Protein AF-A0A5B0NK82-F1 (afdb_monomer)

Nearest PDB structures (foldseek):
  8oi5-assembly1_Z  TM=9.896E-01  e=5.336E-24  Candida albicans
  7r81-assembly1_Y2  TM=9.815E-01  e=8.119E-24  Neurospora crassa
  8rxh-assembly1_SP  TM=9.873E-01  e=2.725E-21  Leishmania major strain Friedlin
  8ove-assembly1_AS  TM=9.831E-01  e=2.825E-20  Trypanosoma brucei brucei
  8btr-assembly1_SO  TM=9.575E-01  e=2.044E-19  Giardia lamblia ATCC 50803

InterPro domains:
  IPR005680 Small ribosomal subunit protein uS12, eukaryota/archaea [TIGR00982] (36-172)
  IPR005680 Small ribosomal subunit protein uS12, eukaryota/archaea [cd03367] (56-170)
  IPR006032 Small ribosomal subunit protein uS12 [PF00164] (66-172)
  IPR006032 Small ribosomal subunit protein uS12 [PS00055] (90-97)
  IPR006032 Small ribosomal subunit protein uS12 [PTHR11652] (30-173)
  IPR012340 Nucleic acid-binding, OB-fold [G3DSA:2.40.50.140] (55-173)
  IPR012340 Nucleic acid-binding, OB-fold [SSF50249] (50-171)

Organism: NCBI:txid56615

pLDDT: mean 83.62, std 19.91, range [33.91, 97.5]

Radius of gyration: 26.38 Å; Cα contacts (8 Å, |Δi|>4): 237; chains: 1; bounding box: 64×44×63 Å

Mean predicted aligned error: 11.32 Å

Solvent-accessible surface area (backbone atoms only — not comparable to full-atom values): 10749 Å² total; per-residue (Å²): 136,85,82,83,76,83,75,75,86,73,76,90,82,69,87,60,87,88,77,68,77,92,73,91,71,97,67,74,94,83,72,96,64,84,84,56,94,86,35,59,68,59,55,51,50,53,51,58,61,56,43,60,73,37,66,69,54,40,39,57,77,68,42,41,45,54,76,70,37,91,52,49,66,48,74,56,41,55,23,31,31,66,46,82,40,78,41,63,38,42,83,96,51,90,50,73,45,54,27,33,33,29,33,26,70,91,71,66,49,75,46,54,26,35,54,66,69,83,77,47,69,75,80,58,55,72,67,36,47,31,35,35,31,63,68,78,55,88,81,35,54,54,89,49,42,72,89,32,32,28,29,56,50,26,47,71,90,40,47,47,67,39,46,74,69,65,76,40,78,82,79,81,131

Structure (mmCIF, N/CA/C/O backbone):
data_AF-A0A5B0NK82-F1
#
_entry.id   AF-A0A5B0NK82-F1
#
loop_
_atom_site.group_PDB
_atom_site.id
_atom_site.type_symbol
_atom_site.label_atom_id
_atom_site.label_alt_id
_atom_site.label_comp_id
_atom_site.label_asym_id
_atom_site.label_entity_id
_atom_site.label_seq_id
_atom_site.pdbx_PDB_ins_code
_atom_site.Cartn_x
_atom_site.Cartn_y
_atom_site.Cartn_z
_atom_site.occupancy
_atom_site.B_iso_or_equiv
_atom_site.auth_seq_id
_atom_site.auth_comp_id
_atom_site.auth_asym_id
_atom_site.auth_atom_id
_atom_site.pdbx_PDB_model_num
ATOM 1 N N . MET A 1 1 ? 34.738 2.107 7.747 1.00 41.19 1 MET A N 1
ATOM 2 C CA . MET A 1 1 ? 34.396 1.264 6.576 1.00 41.19 1 MET A CA 1
ATOM 3 C C . MET A 1 1 ? 33.669 2.115 5.538 1.00 41.19 1 MET A C 1
ATOM 5 O O . MET A 1 1 ? 32.509 2.462 5.726 1.00 41.19 1 MET A O 1
ATOM 9 N N . MET A 1 2 ? 34.402 2.556 4.514 1.00 35.50 2 MET A N 1
ATOM 10 C CA . MET A 1 2 ? 33.979 3.539 3.508 1.00 35.50 2 MET A CA 1
ATOM 11 C C . MET A 1 2 ? 33.016 2.938 2.475 1.00 35.50 2 MET A C 1
ATOM 13 O O . MET A 1 2 ? 33.293 1.899 1.881 1.00 35.50 2 MET A O 1
ATOM 17 N N . ARG A 1 3 ? 31.892 3.622 2.231 1.00 38.22 3 ARG A N 1
ATOM 18 C CA . ARG A 1 3 ? 30.966 3.324 1.131 1.00 38.22 3 ARG A CA 1
ATOM 19 C C . ARG A 1 3 ? 31.564 3.826 -0.184 1.00 38.22 3 ARG A C 1
ATOM 21 O O . ARG A 1 3 ? 31.619 5.032 -0.406 1.00 38.22 3 ARG A O 1
ATOM 28 N N . GLN A 1 4 ? 31.966 2.915 -1.066 1.00 33.91 4 GLN A N 1
ATOM 29 C CA . GLN A 1 4 ? 32.254 3.254 -2.460 1.00 33.91 4 GLN A CA 1
ATOM 30 C C . GLN A 1 4 ? 30.949 3.633 -3.173 1.00 33.91 4 GLN A C 1
ATOM 32 O O . GLN A 1 4 ? 30.036 2.821 -3.328 1.00 33.91 4 GLN A O 1
ATOM 37 N N . ALA A 1 5 ? 30.858 4.894 -3.588 1.00 40.34 5 ALA A N 1
ATOM 38 C CA . ALA A 1 5 ? 29.834 5.373 -4.500 1.00 40.34 5 ALA A CA 1
ATOM 39 C C . ALA A 1 5 ? 30.142 4.845 -5.910 1.00 40.34 5 ALA A C 1
ATOM 41 O O . ALA A 1 5 ? 31.146 5.216 -6.516 1.00 40.34 5 ALA A O 1
ATOM 42 N N . LEU A 1 6 ? 29.277 3.976 -6.436 1.00 39.41 6 LEU A N 1
ATOM 43 C CA . LEU A 1 6 ? 29.329 3.542 -7.830 1.00 39.41 6 LEU A CA 1
ATOM 44 C C . LEU A 1 6 ? 29.055 4.754 -8.734 1.00 39.41 6 LEU A C 1
ATOM 46 O O . LEU A 1 6 ? 27.920 5.222 -8.836 1.00 39.41 6 LEU A O 1
ATOM 50 N N . ARG A 1 7 ? 30.114 5.278 -9.363 1.00 35.81 7 ARG A N 1
ATOM 51 C CA . ARG A 1 7 ? 30.030 6.302 -10.410 1.00 35.81 7 ARG A CA 1
ATOM 52 C C . ARG A 1 7 ? 29.235 5.749 -11.594 1.00 35.81 7 ARG A C 1
ATOM 54 O O . ARG A 1 7 ? 29.525 4.672 -12.104 1.00 35.81 7 ARG A O 1
ATOM 61 N N . SER A 1 8 ? 28.241 6.513 -12.036 1.00 43.69 8 SER A N 1
ATOM 62 C CA . SER A 1 8 ? 27.533 6.300 -13.300 1.00 43.69 8 SER A CA 1
ATOM 63 C C . SER A 1 8 ? 28.528 6.246 -14.469 1.00 43.69 8 SER A C 1
ATOM 65 O O . SER A 1 8 ? 29.464 7.050 -14.478 1.00 43.69 8 SER A O 1
ATOM 67 N N . PRO A 1 9 ? 28.333 5.379 -15.480 1.00 38.16 9 PRO A N 1
ATOM 68 C CA . PRO A 1 9 ? 29.211 5.353 -16.639 1.00 38.16 9 PRO A CA 1
ATOM 69 C C . PRO A 1 9 ? 28.976 6.624 -17.460 1.00 38.16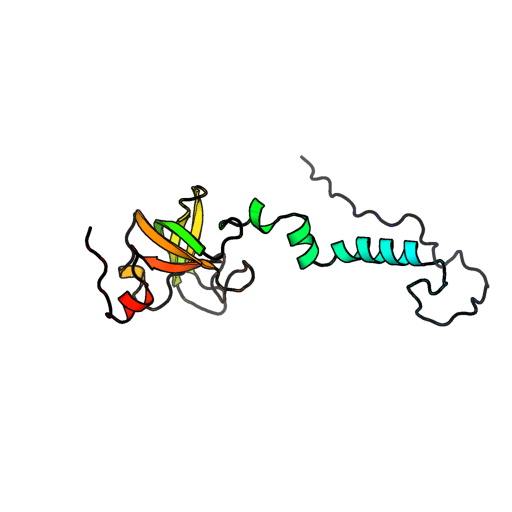 9 PRO A C 1
ATOM 71 O O . PRO A 1 9 ? 27.960 6.773 -18.141 1.00 38.16 9 PRO A O 1
ATOM 74 N N . HIS A 1 10 ? 29.908 7.570 -17.359 1.00 41.88 10 HIS A N 1
ATOM 75 C CA . HIS A 1 10 ? 30.067 8.608 -18.367 1.00 41.88 10 HIS A CA 1
ATOM 76 C C . HIS A 1 10 ? 30.447 7.924 -19.686 1.00 41.88 10 HIS A C 1
ATOM 78 O O . HIS A 1 10 ? 31.365 7.110 -19.734 1.00 41.88 10 HIS A O 1
ATOM 84 N N . SER A 1 11 ? 29.705 8.237 -20.748 1.00 42.38 11 SER A N 1
ATOM 85 C CA . SER A 1 11 ? 30.049 7.872 -22.124 1.00 42.38 11 SER A CA 1
ATOM 86 C C . SER A 1 11 ? 31.436 8.447 -22.457 1.00 42.38 11 SER A C 1
ATOM 88 O O . SER A 1 11 ? 31.569 9.667 -22.353 1.00 42.38 11 SER A O 1
ATOM 90 N N . PRO A 1 12 ? 32.443 7.647 -22.864 1.00 43.31 12 PRO A N 1
ATOM 91 C CA . PRO A 1 12 ? 33.836 8.109 -22.925 1.00 43.31 12 PRO A CA 1
ATOM 92 C C . PRO A 1 12 ? 34.131 9.172 -23.989 1.00 43.31 12 PRO A C 1
ATOM 94 O O . PRO A 1 12 ? 35.131 9.863 -23.882 1.00 43.31 12 PRO A O 1
ATOM 97 N N . ASN A 1 13 ? 33.274 9.338 -24.999 1.00 45.03 13 ASN A N 1
ATOM 98 C CA . ASN A 1 13 ? 33.593 10.172 -26.159 1.00 4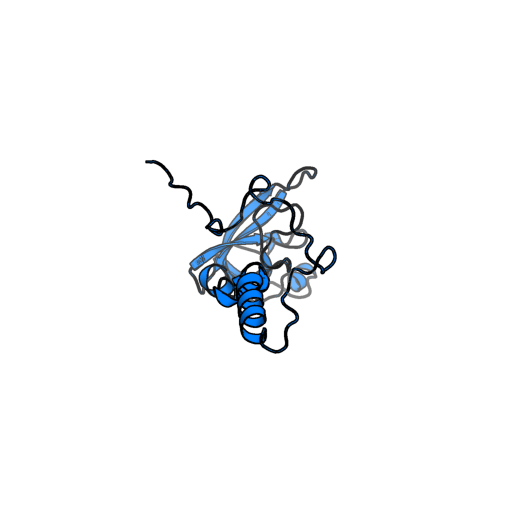5.03 13 ASN A CA 1
ATOM 99 C C . ASN A 1 13 ? 32.576 11.301 -26.332 1.00 45.03 13 ASN A C 1
ATOM 101 O O . ASN A 1 13 ? 31.638 11.185 -27.125 1.00 45.03 13 ASN A O 1
ATOM 105 N N . ARG A 1 14 ? 32.748 12.399 -25.595 1.00 45.50 14 ARG A N 1
ATOM 106 C CA . ARG A 1 14 ? 32.145 13.684 -25.964 1.00 45.50 14 ARG A CA 1
ATOM 107 C C . ARG A 1 14 ? 33.287 14.704 -26.091 1.00 45.50 14 ARG A C 1
ATOM 109 O O . ARG A 1 14 ? 33.860 15.032 -25.057 1.00 45.50 14 ARG A O 1
ATOM 116 N N . PRO A 1 15 ? 33.648 15.147 -27.308 1.00 42.72 15 PRO A N 1
ATOM 117 C CA . PRO A 1 15 ? 34.712 16.134 -27.486 1.00 42.72 15 PRO A CA 1
ATOM 118 C C . PRO A 1 15 ? 34.318 17.458 -26.819 1.00 42.72 15 PRO A C 1
ATOM 120 O O . PRO A 1 15 ? 33.133 17.816 -26.786 1.00 42.72 15 PRO A O 1
ATOM 123 N N . THR A 1 16 ? 35.296 18.143 -26.228 1.00 47.75 16 THR A N 1
ATOM 124 C CA . THR A 1 16 ? 35.106 19.435 -25.558 1.00 47.75 16 THR A CA 1
ATOM 125 C C . THR A 1 16 ? 35.021 20.555 -26.596 1.00 47.75 16 THR A C 1
ATOM 127 O O . THR A 1 16 ? 35.565 20.470 -27.694 1.00 47.75 16 THR A O 1
ATOM 130 N N . SER A 1 17 ? 34.296 21.623 -26.262 1.00 44.75 17 SER A N 1
ATOM 131 C CA . SER A 1 17 ? 33.974 22.733 -27.171 1.00 44.75 17 SER A CA 1
ATOM 132 C C . SER A 1 17 ? 35.189 23.498 -27.711 1.00 44.75 17 SER A C 1
ATOM 134 O O . SER A 1 17 ? 35.044 24.255 -28.661 1.00 44.75 17 SER A O 1
ATOM 136 N N . SER A 1 18 ? 36.375 23.301 -27.132 1.00 45.72 18 SER A N 1
ATOM 137 C CA . SER A 1 18 ? 37.631 23.921 -27.563 1.00 45.72 18 SER A CA 1
ATOM 138 C C . SER A 1 18 ? 3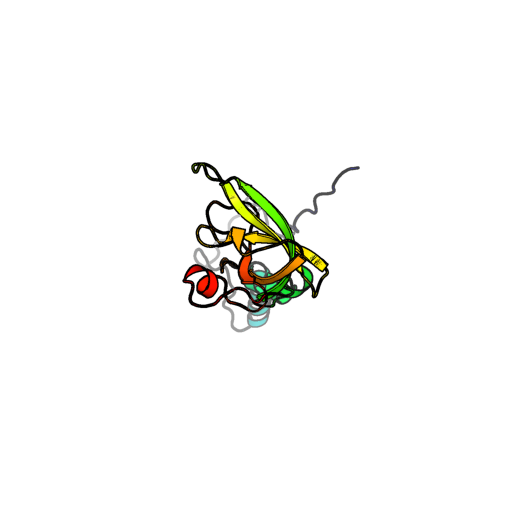8.341 23.181 -28.706 1.00 45.72 18 SER A C 1
ATOM 140 O O . SER A 1 18 ? 39.272 23.736 -29.274 1.00 45.72 18 SER A O 1
ATOM 142 N N . GLU A 1 19 ? 37.928 21.958 -29.059 1.00 42.62 19 GLU A N 1
ATOM 143 C CA . GLU A 1 19 ? 38.570 21.147 -30.116 1.00 42.62 19 GLU A CA 1
ATOM 144 C C . GLU A 1 19 ? 37.901 21.290 -31.500 1.00 42.62 19 GLU A C 1
ATOM 146 O O . GLU A 1 19 ? 38.319 20.657 -32.466 1.00 42.62 19 GLU A O 1
ATOM 151 N N . MET A 1 20 ? 36.854 22.114 -31.625 1.00 46.75 20 MET A N 1
ATOM 152 C CA . MET A 1 20 ? 36.041 22.222 -32.844 1.00 46.75 20 MET A CA 1
ATOM 153 C C . MET A 1 20 ? 36.317 23.526 -33.595 1.00 46.75 20 MET A C 1
ATOM 155 O O . MET A 1 20 ? 35.552 24.486 -33.521 1.00 46.75 20 MET A O 1
ATOM 159 N N . GLY A 1 21 ? 37.422 23.551 -34.339 1.00 36.69 21 GLY A N 1
ATOM 160 C CA . GLY A 1 21 ? 37.650 24.552 -35.376 1.00 36.69 21 GLY A CA 1
ATOM 161 C C . GLY A 1 21 ? 36.735 24.321 -36.584 1.00 36.69 21 GLY A C 1
ATOM 162 O O . GLY A 1 21 ? 36.752 23.245 -37.175 1.00 36.69 21 GLY A O 1
ATOM 163 N N . GLY A 1 22 ? 35.946 25.340 -36.930 1.00 41.81 22 GLY A N 1
ATOM 164 C CA . GLY A 1 22 ? 35.548 25.702 -38.299 1.00 41.81 22 GLY A CA 1
ATOM 165 C C . GLY A 1 22 ? 35.165 24.598 -39.292 1.00 41.81 22 GLY A C 1
ATOM 166 O O . GLY A 1 22 ? 35.743 24.554 -40.371 1.00 41.81 22 GLY A O 1
ATOM 167 N N . TYR A 1 23 ? 34.153 23.781 -38.992 1.00 35.47 23 TYR A N 1
ATOM 168 C CA . TYR A 1 23 ? 33.410 23.048 -40.024 1.00 35.47 23 TYR A CA 1
ATOM 169 C C . TYR A 1 23 ? 31.906 23.250 -39.829 1.00 35.47 23 TYR A C 1
ATOM 171 O O . TYR A 1 23 ? 31.299 22.704 -38.904 1.00 35.47 23 TYR A O 1
ATOM 179 N N . ASP A 1 24 ? 31.324 24.052 -40.722 1.00 36.53 24 ASP A N 1
ATOM 180 C CA . ASP A 1 24 ? 29.883 24.185 -40.912 1.00 36.53 24 ASP A CA 1
ATOM 181 C C . ASP A 1 24 ? 29.291 22.829 -41.312 1.00 36.53 24 ASP A C 1
ATOM 183 O O . ASP A 1 24 ? 29.529 22.307 -42.402 1.00 36.53 24 ASP A O 1
ATOM 187 N N . TRP A 1 25 ? 28.505 22.238 -40.413 1.00 45.78 25 TRP A N 1
ATOM 188 C CA . TRP A 1 25 ? 27.696 21.062 -40.713 1.00 45.78 25 TRP A CA 1
ATOM 189 C C . TRP A 1 25 ? 26.422 21.501 -41.450 1.00 45.78 25 TRP A C 1
ATOM 191 O O . TRP A 1 25 ? 25.604 22.214 -40.860 1.00 45.78 25 TRP A O 1
ATOM 201 N N . PRO A 1 26 ? 26.165 21.044 -42.692 1.00 40.06 26 PRO A N 1
ATOM 202 C CA . PRO A 1 26 ? 24.900 21.305 -43.360 1.00 40.06 26 PRO A CA 1
ATOM 203 C C . PRO A 1 26 ? 23.843 20.376 -42.751 1.00 40.06 26 PRO A C 1
ATOM 205 O O . PRO A 1 26 ? 23.666 19.228 -43.157 1.00 40.06 26 PRO A O 1
ATOM 208 N N . GLY A 1 27 ? 23.167 20.844 -41.705 1.00 39.19 27 GLY A N 1
ATOM 209 C CA . GLY A 1 27 ? 22.138 20.064 -41.023 1.00 39.19 27 GLY A CA 1
ATOM 210 C C . GLY A 1 27 ? 21.678 20.729 -39.739 1.00 39.19 27 GLY A C 1
ATOM 211 O O . GLY A 1 27 ? 22.288 20.541 -38.693 1.00 39.19 27 GLY A O 1
ATOM 212 N N . GLY A 1 28 ? 20.595 21.496 -39.840 1.00 39.25 28 GLY A N 1
ATOM 213 C CA . GLY A 1 28 ? 20.051 22.342 -38.785 1.00 39.25 28 GLY A CA 1
ATOM 214 C C . GLY A 1 28 ? 19.970 21.722 -37.385 1.00 39.25 28 GLY A C 1
ATOM 215 O O . GLY A 1 28 ? 19.712 20.534 -37.186 1.00 39.25 28 GLY A O 1
ATOM 216 N N . VAL A 1 29 ? 20.158 22.611 -36.414 1.00 47.59 29 VAL A N 1
ATOM 217 C CA . VAL A 1 29 ? 19.702 22.575 -35.021 1.00 47.59 29 VAL A CA 1
ATOM 218 C C . VAL A 1 29 ? 18.688 21.442 -34.730 1.00 47.59 29 VAL A C 1
ATOM 220 O O . VAL A 1 29 ? 17.539 21.495 -35.157 1.00 47.59 29 VAL A O 1
ATOM 223 N N . GLY A 1 30 ? 19.088 20.421 -33.956 1.00 53.47 30 GLY A N 1
ATOM 224 C CA . GLY A 1 30 ? 18.131 19.577 -33.214 1.00 53.47 30 GLY A CA 1
ATOM 225 C C . GLY A 1 30 ? 17.802 18.155 -33.713 1.00 53.47 30 GLY A C 1
ATOM 226 O O . GLY A 1 30 ? 16.730 17.645 -33.385 1.00 53.47 30 GLY A O 1
ATOM 227 N N . ALA A 1 31 ? 18.671 17.440 -34.438 1.00 58.31 31 ALA A N 1
ATOM 228 C CA . ALA A 1 31 ? 18.393 16.048 -34.846 1.00 58.31 31 ALA A CA 1
ATOM 229 C C . ALA A 1 31 ? 19.125 14.977 -33.996 1.00 58.31 31 ALA A C 1
ATOM 231 O O . ALA A 1 31 ? 20.137 14.416 -34.400 1.00 58.31 31 ALA A O 1
ATOM 232 N N . CYS A 1 32 ? 18.579 14.602 -32.830 1.00 68.56 32 CYS A N 1
ATOM 233 C CA . CYS A 1 32 ? 19.182 13.592 -31.932 1.00 68.56 32 CYS A CA 1
ATOM 234 C C . CYS A 1 32 ? 19.084 12.116 -32.399 1.00 68.56 32 CYS A C 1
ATOM 236 O O . CYS A 1 32 ? 19.505 11.212 -31.667 1.00 68.56 32 CYS A O 1
ATOM 238 N N . LYS A 1 33 ? 18.490 11.824 -33.565 1.00 83.25 33 LYS A N 1
ATOM 239 C CA . LYS A 1 33 ? 18.279 10.449 -34.062 1.00 83.25 33 LYS A CA 1
ATOM 240 C C . LYS A 1 33 ? 18.707 10.323 -35.528 1.00 83.25 33 LYS A C 1
ATOM 242 O O . LYS A 1 33 ? 18.363 11.201 -36.317 1.00 83.25 33 LYS A O 1
ATOM 247 N N . PRO A 1 34 ? 19.403 9.235 -35.913 1.00 88.81 34 PRO A N 1
ATOM 248 C CA . PRO A 1 34 ? 19.816 9.023 -37.297 1.00 88.81 34 PRO A CA 1
ATOM 249 C C . PRO A 1 34 ? 18.595 8.809 -38.206 1.00 88.81 34 PRO A C 1
ATOM 251 O O . PRO A 1 34 ? 17.676 8.080 -37.835 1.00 88.81 34 PRO A O 1
ATOM 254 N N . ARG A 1 35 ? 18.602 9.431 -39.393 1.00 87.75 35 ARG A N 1
ATOM 255 C CA . ARG A 1 35 ? 17.502 9.379 -40.381 1.00 87.75 35 ARG A CA 1
ATOM 256 C C . ARG A 1 35 ? 17.824 8.575 -41.651 1.00 87.75 35 ARG A C 1
ATOM 258 O O . ARG A 1 35 ? 16.998 8.510 -42.548 1.00 87.75 35 ARG A O 1
ATOM 265 N N . GLY A 1 36 ? 19.010 7.968 -41.738 1.00 89.75 36 GLY A N 1
ATOM 266 C CA . GLY A 1 36 ? 19.410 7.174 -42.904 1.00 89.75 36 GLY A CA 1
ATOM 267 C C . GLY A 1 36 ? 18.649 5.847 -43.019 1.00 89.75 36 GLY A C 1
ATOM 268 O O . GLY A 1 36 ? 18.335 5.221 -42.004 1.00 89.75 36 GLY A O 1
ATOM 269 N N . LEU A 1 37 ? 18.422 5.383 -44.252 1.00 89.75 37 LEU A N 1
ATOM 270 C CA . LEU A 1 37 ? 17.696 4.140 -44.567 1.00 89.75 37 LEU A CA 1
ATOM 271 C C . LEU A 1 37 ? 18.301 2.896 -43.879 1.00 89.75 37 LEU A C 1
ATOM 273 O O . LEU A 1 37 ? 17.573 2.014 -43.429 1.00 89.75 37 LEU A O 1
ATOM 277 N N . HIS A 1 38 ? 19.624 2.862 -43.683 1.00 91.75 38 HIS A N 1
ATOM 278 C CA . HIS A 1 38 ? 20.338 1.760 -43.017 1.00 91.75 38 HIS A CA 1
ATOM 279 C C . HIS A 1 38 ? 20.569 1.970 -41.503 1.00 91.75 38 HIS A C 1
ATOM 281 O O . HIS A 1 38 ? 21.361 1.263 -40.879 1.00 91.75 38 HIS A O 1
ATOM 287 N N . ALA A 1 39 ? 19.871 2.916 -40.860 1.00 91.50 39 ALA A N 1
ATOM 288 C CA . ALA A 1 39 ? 20.077 3.251 -39.442 1.00 91.50 39 ALA A CA 1
ATOM 289 C C . ALA A 1 39 ? 19.220 2.441 -38.442 1.00 91.50 39 ALA A C 1
ATOM 291 O O . ALA A 1 39 ? 19.290 2.673 -37.228 1.00 91.50 39 ALA A O 1
ATOM 292 N N . ALA A 1 40 ? 18.428 1.471 -38.913 1.00 92.69 40 ALA A N 1
ATOM 293 C CA . ALA A 1 40 ? 17.460 0.727 -38.099 1.00 92.69 40 ALA A CA 1
ATOM 294 C C . ALA A 1 40 ? 18.073 0.072 -36.843 1.00 92.69 40 ALA A C 1
ATOM 296 O O . ALA A 1 40 ? 17.501 0.147 -35.751 1.00 92.69 40 ALA A O 1
ATOM 297 N N . ARG A 1 41 ? 19.273 -0.521 -36.958 1.00 93.75 41 ARG A N 1
ATOM 298 C CA . ARG A 1 41 ? 19.974 -1.163 -35.827 1.00 93.75 41 ARG A CA 1
ATOM 299 C C . ARG A 1 41 ? 20.269 -0.166 -34.702 1.00 93.75 41 ARG A C 1
ATOM 301 O O . ARG A 1 41 ? 20.002 -0.460 -33.536 1.00 93.75 41 ARG A O 1
ATOM 308 N N . LYS A 1 42 ? 20.781 1.018 -35.056 1.00 91.38 42 LYS A N 1
ATOM 309 C CA . LYS A 1 42 ? 21.116 2.088 -34.105 1.00 91.38 42 LYS A CA 1
ATOM 310 C C . LYS A 1 42 ? 19.859 2.605 -33.403 1.00 91.38 42 LYS A C 1
ATOM 312 O O . LYS A 1 42 ? 19.856 2.706 -32.179 1.00 91.38 42 LYS A O 1
ATOM 317 N N . LEU A 1 43 ? 18.772 2.827 -34.148 1.00 93.50 43 LEU A N 1
ATOM 318 C CA . LEU A 1 43 ? 17.478 3.247 -33.590 1.00 93.50 43 LEU A CA 1
ATOM 319 C C . LEU A 1 43 ? 16.896 2.215 -32.609 1.00 93.50 43 LEU A C 1
ATOM 321 O O . LEU A 1 43 ? 16.398 2.584 -31.541 1.00 93.50 43 LEU A O 1
ATOM 325 N N . ARG A 1 44 ? 16.989 0.917 -32.929 1.00 94.50 44 ARG A N 1
ATOM 326 C CA . ARG A 1 44 ? 16.513 -0.167 -32.054 1.00 94.50 44 ARG A CA 1
ATOM 327 C C . ARG A 1 44 ? 17.296 -0.234 -30.745 1.00 94.50 44 ARG A C 1
ATOM 329 O O . ARG A 1 44 ? 16.682 -0.323 -29.681 1.00 94.50 44 ARG A O 1
ATOM 336 N N . ASN A 1 45 ? 18.625 -0.172 -30.820 1.00 93.75 45 ASN A N 1
ATOM 337 C CA . ASN A 1 45 ? 19.487 -0.206 -29.638 1.00 93.75 45 ASN A CA 1
ATOM 338 C C . ASN A 1 45 ? 19.250 1.025 -28.756 1.00 93.75 45 ASN A C 1
ATOM 340 O O . ASN A 1 45 ? 18.940 0.868 -27.580 1.00 93.75 45 ASN A O 1
ATOM 344 N N . GLN A 1 46 ? 19.225 2.224 -29.348 1.00 92.56 46 GLN A N 1
ATOM 345 C CA . GLN A 1 46 ? 18.936 3.462 -28.620 1.00 92.56 46 GLN A CA 1
ATOM 346 C C . GLN A 1 46 ? 17.578 3.399 -27.903 1.00 92.56 46 GLN A C 1
ATOM 348 O O . GLN A 1 46 ? 17.467 3.784 -26.739 1.00 92.56 46 GLN A O 1
ATOM 353 N N . ARG A 1 47 ? 16.530 2.870 -28.557 1.00 93.06 47 ARG A N 1
ATOM 354 C CA . ARG A 1 47 ? 15.218 2.689 -27.914 1.00 93.06 47 ARG A CA 1
ATOM 355 C C . ARG A 1 47 ? 15.271 1.675 -26.774 1.00 93.06 47 ARG A C 1
ATOM 357 O O . ARG A 1 47 ? 14.596 1.892 -25.773 1.00 93.06 47 ARG A O 1
ATOM 364 N N . ARG A 1 48 ? 16.015 0.574 -26.920 1.00 93.62 48 ARG A N 1
ATOM 365 C CA . ARG A 1 48 ? 16.176 -0.446 -25.870 1.00 93.62 48 ARG A CA 1
ATOM 366 C C . ARG A 1 48 ? 16.866 0.136 -24.640 1.00 93.62 48 ARG A C 1
ATOM 368 O O . ARG A 1 48 ? 16.373 -0.075 -23.536 1.00 93.62 48 ARG A O 1
ATOM 375 N N . ASP A 1 49 ? 17.929 0.902 -24.840 1.00 93.88 49 ASP A N 1
ATOM 376 C CA . ASP A 1 49 ? 18.718 1.483 -23.754 1.00 93.88 49 ASP A CA 1
ATOM 377 C C . ASP A 1 49 ? 17.911 2.573 -23.033 1.00 93.88 49 ASP A C 1
ATOM 379 O O . ASP A 1 49 ? 17.739 2.524 -21.814 1.00 93.88 49 ASP A O 1
ATOM 383 N N . ASN A 1 50 ? 17.261 3.465 -23.789 1.00 93.56 50 ASN A N 1
ATOM 384 C CA . ASN A 1 50 ? 16.388 4.501 -23.227 1.00 93.56 50 ASN A CA 1
ATOM 385 C C . ASN A 1 50 ? 15.158 3.923 -22.507 1.00 93.56 50 ASN A C 1
ATOM 387 O O . ASN A 1 50 ? 14.641 4.542 -21.577 1.00 93.56 50 ASN A O 1
ATOM 391 N N . ARG A 1 51 ? 14.685 2.727 -22.889 1.00 95.31 51 ARG A N 1
ATOM 392 C CA . ARG A 1 51 ? 13.538 2.076 -22.235 1.00 95.31 51 ARG A CA 1
ATOM 393 C C . ARG A 1 51 ? 13.812 1.762 -20.763 1.00 95.31 51 ARG A C 1
ATOM 395 O O . ARG A 1 51 ? 12.878 1.735 -19.971 1.00 95.31 51 ARG A O 1
ATOM 402 N N . TRP A 1 52 ? 15.070 1.566 -20.372 1.00 94.12 52 TRP A N 1
ATOM 403 C CA . TRP A 1 52 ? 15.433 1.326 -18.973 1.00 94.12 52 TRP A CA 1
ATOM 404 C C . TRP A 1 52 ? 15.269 2.553 -18.068 1.00 94.12 52 TRP A C 1
ATOM 406 O O . TRP A 1 52 ? 15.165 2.387 -16.849 1.00 94.12 52 TRP A O 1
ATOM 416 N N . ALA A 1 53 ? 15.199 3.761 -18.639 1.00 94.12 53 ALA A N 1
ATOM 417 C CA . ALA A 1 53 ? 14.866 4.975 -17.897 1.00 94.12 53 ALA A CA 1
ATOM 418 C C . ALA A 1 53 ? 13.374 5.029 -17.512 1.00 94.12 53 ALA A C 1
ATOM 420 O O . ALA A 1 53 ? 13.022 5.635 -16.498 1.00 94.12 53 ALA A O 1
ATOM 421 N N . ASP A 1 54 ? 12.497 4.350 -18.263 1.00 95.19 54 ASP A N 1
ATOM 422 C CA . ASP A 1 54 ? 11.090 4.215 -17.893 1.00 95.19 54 ASP A CA 1
ATOM 423 C C . ASP A 1 54 ? 10.948 3.319 -16.653 1.00 95.19 54 ASP A C 1
ATOM 425 O O . ASP A 1 54 ? 11.247 2.119 -16.638 1.00 95.19 54 ASP A O 1
ATOM 429 N N . LYS A 1 55 ? 10.436 3.923 -15.581 1.00 92.81 55 LYS A N 1
ATOM 430 C CA . LYS A 1 55 ? 10.221 3.285 -14.283 1.00 92.81 55 LYS A CA 1
ATOM 431 C C . LYS A 1 55 ? 9.255 2.104 -14.357 1.00 92.81 55 LYS A C 1
ATOM 433 O O . LYS A 1 55 ? 9.421 1.152 -13.590 1.00 92.81 55 LYS A O 1
ATOM 438 N N . SE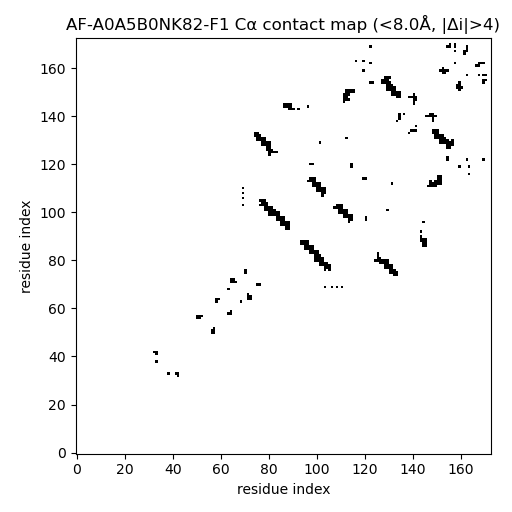R A 1 56 ? 8.233 2.171 -15.208 1.00 92.38 56 SER A N 1
ATOM 439 C CA . SER A 1 56 ? 7.240 1.101 -15.350 1.00 92.38 56 SER A CA 1
ATOM 440 C C . SER A 1 56 ? 7.879 -0.135 -15.986 1.00 92.38 56 SER A C 1
ATOM 442 O O . SER A 1 56 ? 7.796 -1.235 -15.428 1.00 92.38 56 SER A O 1
ATOM 444 N N . TYR A 1 57 ? 8.631 0.075 -17.070 1.00 94.31 57 TYR A N 1
ATOM 445 C CA . TYR A 1 57 ? 9.395 -0.962 -17.744 1.00 94.31 57 TYR A CA 1
ATOM 446 C C . TYR A 1 57 ? 10.440 -1.576 -16.816 1.00 94.31 57 TYR A C 1
ATOM 448 O O . TYR A 1 57 ? 10.460 -2.795 -16.650 1.00 94.31 57 TYR A O 1
ATOM 456 N N . LYS A 1 58 ? 11.245 -0.746 -16.141 1.00 94.62 58 LYS A N 1
ATOM 457 C CA . LYS A 1 58 ? 12.283 -1.204 -15.209 1.00 94.62 58 LYS A CA 1
ATOM 458 C C . LYS A 1 58 ? 11.712 -2.087 -14.097 1.00 94.62 58 LYS A C 1
ATOM 460 O O . LYS A 1 58 ? 12.264 -3.145 -13.811 1.00 94.62 58 LYS A O 1
ATOM 465 N N . LYS A 1 59 ? 10.586 -1.696 -13.491 1.00 91.12 59 LYS A N 1
ATOM 466 C CA . LYS A 1 59 ? 9.921 -2.491 -12.441 1.00 91.12 59 LYS A CA 1
ATOM 467 C C . LYS A 1 59 ? 9.417 -3.841 -12.944 1.00 91.12 59 LYS A C 1
ATOM 469 O O . LYS A 1 59 ? 9.504 -4.822 -12.206 1.00 91.12 59 LYS A O 1
ATOM 474 N N . ARG A 1 60 ? 8.868 -3.874 -14.164 1.00 91.44 60 ARG A N 1
ATOM 475 C CA . ARG A 1 60 ? 8.376 -5.103 -14.795 1.00 91.44 60 ARG A CA 1
ATOM 476 C C . ARG A 1 60 ? 9.534 -6.029 -15.158 1.00 91.44 60 ARG A C 1
ATOM 478 O O . ARG A 1 60 ? 9.514 -7.183 -14.756 1.00 91.44 60 ARG A O 1
ATOM 485 N N . ALA A 1 61 ? 10.547 -5.506 -15.848 1.00 93.00 61 ALA A N 1
ATOM 486 C CA . ALA A 1 61 ? 11.716 -6.266 -16.283 1.00 93.00 61 ALA A CA 1
ATOM 487 C C . ALA A 1 61 ? 12.504 -6.855 -15.100 1.00 93.00 61 ALA A C 1
ATOM 489 O O . ALA A 1 61 ? 12.932 -7.998 -15.163 1.00 93.00 61 ALA A O 1
ATOM 490 N N . LEU A 1 62 ? 12.641 -6.109 -13.997 1.00 92.19 62 LEU A N 1
ATOM 491 C CA . LEU A 1 62 ? 13.309 -6.591 -12.782 1.00 92.19 62 LEU A CA 1
ATOM 492 C C . LEU A 1 62 ? 12.415 -7.464 -11.882 1.00 92.19 62 LEU A C 1
ATOM 494 O O . LEU A 1 62 ? 12.861 -7.881 -10.814 1.00 92.19 62 LEU A O 1
ATOM 498 N N . GLY A 1 63 ? 11.139 -7.675 -12.226 1.00 90.88 63 GLY A N 1
ATOM 499 C CA . GLY A 1 63 ? 10.214 -8.451 -11.392 1.00 90.88 63 GLY A CA 1
ATOM 500 C C . GLY A 1 63 ? 10.030 -7.879 -9.980 1.00 90.88 63 GLY A C 1
ATOM 501 O O . GLY A 1 63 ? 9.767 -8.616 -9.027 1.00 90.88 63 GLY A O 1
ATOM 502 N N . THR A 1 64 ? 10.172 -6.556 -9.810 1.00 88.69 64 THR A N 1
ATOM 503 C CA . THR A 1 64 ? 10.198 -5.901 -8.488 1.00 88.69 64 THR A CA 1
ATOM 504 C C . THR A 1 64 ? 8.940 -6.197 -7.664 1.00 88.69 64 THR A C 1
ATOM 506 O O . THR A 1 64 ? 9.013 -6.282 -6.436 1.00 88.69 64 THR A O 1
ATOM 509 N N . ALA A 1 65 ? 7.796 -6.383 -8.331 1.00 84.75 65 ALA A N 1
ATOM 510 C CA . ALA A 1 65 ? 6.521 -6.717 -7.703 1.00 84.75 65 ALA A CA 1
ATOM 511 C C . ALA A 1 65 ? 6.568 -8.041 -6.921 1.00 84.75 65 ALA A C 1
ATOM 513 O O . ALA A 1 65 ? 6.046 -8.099 -5.813 1.00 84.75 65 ALA A O 1
ATOM 514 N N . TYR A 1 66 ? 7.236 -9.066 -7.444 1.00 86.94 66 TYR A N 1
ATOM 515 C CA . TYR A 1 66 ? 7.292 -10.386 -6.813 1.00 86.94 66 TYR A CA 1
ATOM 516 C C . TYR A 1 66 ? 8.326 -10.433 -5.690 1.00 86.94 66 TYR A C 1
ATOM 518 O O . TYR A 1 66 ? 8.065 -10.962 -4.615 1.00 86.94 66 TYR A O 1
ATOM 526 N N . ARG A 1 67 ? 9.484 -9.798 -5.904 1.00 84.12 67 ARG A N 1
ATOM 527 C CA . ARG A 1 67 ? 10.604 -9.857 -4.957 1.00 84.12 67 ARG A CA 1
ATOM 528 C C . ARG A 1 67 ? 10.401 -8.960 -3.734 1.00 84.12 67 ARG A C 1
ATOM 530 O O . ARG A 1 67 ? 10.634 -9.370 -2.601 1.00 84.12 67 ARG A O 1
ATOM 537 N N . SER A 1 68 ? 9.965 -7.719 -3.958 1.00 85.62 68 SER A N 1
ATOM 538 C CA . SER A 1 68 ? 9.952 -6.684 -2.910 1.00 85.62 68 SER A CA 1
ATOM 539 C C . SER A 1 68 ? 8.567 -6.367 -2.346 1.00 85.62 68 SER A C 1
ATOM 541 O O . SER A 1 68 ? 8.473 -5.856 -1.228 1.00 85.62 68 SER A O 1
ATOM 543 N N . SER A 1 69 ? 7.478 -6.652 -3.072 1.00 87.62 69 SER A N 1
ATOM 544 C CA . SER A 1 69 ? 6.140 -6.330 -2.565 1.00 87.62 69 SER A CA 1
ATOM 545 C C . SER A 1 69 ? 5.770 -7.246 -1.395 1.00 87.62 69 SER A C 1
ATOM 547 O O . SER A 1 69 ? 5.908 -8.466 -1.514 1.00 87.62 69 SER A O 1
ATOM 549 N N . PRO A 1 70 ? 5.225 -6.713 -0.287 1.00 88.31 70 PRO A N 1
ATOM 550 C CA . PRO A 1 70 ? 4.689 -7.541 0.792 1.00 88.31 70 PRO A CA 1
ATOM 551 C C . PRO A 1 70 ? 3.591 -8.500 0.314 1.00 88.31 70 PRO A C 1
ATOM 553 O O . PRO A 1 70 ? 3.547 -9.650 0.744 1.00 88.31 70 PRO A O 1
ATOM 556 N N . THR A 1 71 ? 2.759 -8.068 -0.641 1.00 87.12 71 THR A N 1
ATOM 557 C CA . THR A 1 71 ? 1.677 -8.883 -1.214 1.00 87.12 71 THR A CA 1
ATOM 558 C C . THR A 1 71 ? 2.133 -9.799 -2.353 1.00 87.12 71 THR A C 1
ATOM 560 O O . THR A 1 71 ? 1.297 -10.491 -2.930 1.00 87.12 71 THR A O 1
ATOM 563 N N . GLY A 1 72 ? 3.423 -9.833 -2.700 1.00 85.56 72 GLY A N 1
ATOM 564 C CA . GLY A 1 72 ? 3.941 -10.702 -3.766 1.00 85.56 72 GLY A CA 1
ATOM 565 C C . GLY A 1 72 ? 3.300 -10.470 -5.141 1.00 85.56 72 GLY A C 1
ATOM 566 O O . GLY A 1 72 ? 3.182 -11.402 -5.919 1.00 85.56 72 GLY A O 1
ATOM 567 N N . GLY A 1 73 ? 2.819 -9.254 -5.421 1.00 86.50 73 GLY A N 1
ATOM 568 C CA . GLY A 1 73 ? 2.152 -8.908 -6.684 1.00 86.50 73 GLY A CA 1
ATOM 569 C C . GLY A 1 73 ? 0.632 -9.111 -6.701 1.00 86.50 73 GLY A C 1
ATOM 570 O O . GLY A 1 73 ? -0.019 -8.605 -7.607 1.00 86.50 73 GLY A O 1
ATOM 571 N N . SER A 1 74 ? 0.051 -9.758 -5.684 1.00 91.38 74 SER A N 1
ATOM 572 C CA . SER A 1 74 ? -1.409 -9.893 -5.569 1.00 91.38 74 SER A CA 1
ATOM 573 C C . SER A 1 74 ? -2.085 -8.583 -5.141 1.00 91.38 74 SER A C 1
ATOM 575 O O . SER A 1 74 ? -1.485 -7.758 -4.436 1.00 91.38 74 SER A O 1
ATOM 577 N N . SER A 1 75 ? -3.348 -8.420 -5.550 1.00 91.88 75 SER A N 1
ATOM 578 C CA . SER A 1 75 ? -4.211 -7.281 -5.211 1.00 91.88 75 SER A CA 1
ATOM 579 C C . SER A 1 75 ? -4.563 -7.237 -3.721 1.00 91.88 75 SER A C 1
ATOM 581 O O . SER A 1 75 ? -4.566 -6.161 -3.119 1.00 91.88 75 SER A O 1
ATOM 583 N N . HIS A 1 76 ? -4.792 -8.410 -3.127 1.00 94.50 76 HIS A N 1
ATOM 584 C CA . HIS A 1 76 ? -5.168 -8.589 -1.729 1.00 94.50 76 HIS A CA 1
ATOM 585 C C . HIS A 1 76 ? -4.251 -9.604 -1.042 1.00 94.50 76 HIS A C 1
ATOM 587 O O . HIS A 1 76 ? -3.581 -10.427 -1.678 1.00 94.50 76 HIS A O 1
ATOM 593 N N . ALA A 1 77 ? -4.198 -9.542 0.284 1.00 95.44 77 ALA A N 1
ATOM 594 C CA . ALA A 1 77 ? -3.514 -10.541 1.087 1.00 95.44 77 ALA A CA 1
ATOM 595 C C . ALA A 1 77 ? -4.255 -10.771 2.401 1.00 95.44 77 ALA A C 1
ATOM 597 O O . ALA A 1 77 ? -4.715 -9.825 3.035 1.00 95.44 77 ALA A O 1
ATOM 598 N N . LYS A 1 78 ? -4.339 -12.039 2.794 1.00 96.62 78 LYS A N 1
ATOM 599 C CA . LYS A 1 78 ? -4.826 -12.460 4.102 1.00 96.62 78 LYS A CA 1
ATOM 600 C C . LYS A 1 78 ? -3.702 -12.330 5.134 1.00 96.62 78 LYS A C 1
ATOM 602 O O . LYS A 1 78 ? -2.533 -12.598 4.815 1.00 96.62 78 LYS A O 1
ATOM 607 N N . GLY A 1 79 ? -4.043 -11.908 6.340 1.00 96.75 79 GLY A N 1
ATOM 608 C CA . GLY A 1 79 ? -3.102 -11.748 7.436 1.00 96.75 79 GLY A CA 1
ATOM 609 C C . GLY A 1 79 ? -3.762 -11.916 8.796 1.00 96.75 79 GLY A C 1
ATOM 610 O O . GLY A 1 79 ? -4.982 -11.949 8.884 1.00 96.75 79 GLY A O 1
ATOM 611 N N . ILE A 1 80 ? -2.931 -12.017 9.824 1.00 97.00 80 ILE A N 1
ATOM 612 C CA . ILE A 1 80 ? -3.332 -12.129 11.226 1.00 97.00 80 ILE A CA 1
ATOM 613 C C . ILE A 1 80 ? -2.961 -10.827 11.931 1.00 97.00 80 ILE A C 1
ATOM 615 O O . ILE A 1 80 ? -1.865 -10.294 11.707 1.00 97.00 80 ILE A O 1
ATOM 619 N N . VAL A 1 81 ? -3.874 -10.295 12.737 1.00 97.38 81 VAL A N 1
ATOM 620 C CA . VAL A 1 81 ? -3.629 -9.106 13.560 1.00 97.38 81 VAL A CA 1
ATOM 621 C C . VAL A 1 81 ? -2.652 -9.433 14.689 1.00 97.38 81 VAL A C 1
ATOM 623 O O . VAL A 1 81 ? -2.783 -10.455 15.352 1.00 97.38 81 VAL A O 1
ATOM 626 N N . LEU A 1 82 ? -1.660 -8.565 14.886 1.00 96.44 82 LEU A N 1
ATOM 627 C CA . LEU A 1 82 ? -0.699 -8.662 15.985 1.00 96.44 82 LEU A CA 1
ATOM 628 C C . LEU A 1 82 ? -1.001 -7.666 17.105 1.00 96.44 82 LEU A C 1
ATOM 630 O O . LEU A 1 82 ? -1.030 -8.052 18.260 1.00 96.44 82 LEU A O 1
ATOM 634 N N . GLU A 1 83 ? -1.147 -6.386 16.757 1.00 95.94 83 GLU A N 1
ATOM 635 C CA . GLU A 1 83 ? -1.361 -5.308 17.725 1.00 95.94 83 GLU A CA 1
ATOM 636 C C . GLU A 1 83 ? -2.066 -4.113 17.068 1.00 95.94 83 GLU A C 1
ATOM 638 O O . GLU A 1 83 ? -1.906 -3.837 15.865 1.00 95.94 83 GLU A O 1
ATOM 643 N N . LYS A 1 84 ? -2.810 -3.357 17.878 1.00 95.94 84 LYS A N 1
ATOM 644 C CA . LYS A 1 84 ? -3.432 -2.080 17.504 1.00 95.94 84 LYS A CA 1
ATOM 645 C C . LYS A 1 84 ? -2.413 -0.948 17.666 1.00 95.94 84 LYS A C 1
ATOM 647 O O . LYS A 1 84 ? -1.776 -0.818 18.703 1.00 95.94 84 LYS A O 1
ATOM 652 N N . VAL A 1 85 ? -2.266 -0.101 16.646 1.00 96.06 85 VAL A N 1
ATOM 653 C CA . VAL A 1 85 ? -1.271 0.987 16.622 1.00 96.06 85 VAL A CA 1
ATOM 654 C C . VAL A 1 85 ? -1.925 2.315 16.256 1.00 96.06 85 VAL A C 1
ATOM 656 O O . VAL A 1 85 ? -2.631 2.426 15.253 1.00 96.06 85 VAL A O 1
ATOM 659 N N . GLY A 1 86 ? -1.645 3.357 17.037 1.00 95.44 86 GLY A N 1
ATOM 660 C CA . GLY A 1 86 ? -1.939 4.740 16.666 1.00 95.44 86 GLY A CA 1
ATOM 661 C C . GLY A 1 86 ? -0.784 5.334 15.865 1.00 95.44 86 GLY A C 1
ATOM 662 O O . GLY A 1 86 ? 0.342 5.360 16.346 1.00 95.44 86 GLY A O 1
ATOM 663 N N . VAL A 1 87 ? -1.048 5.798 14.643 1.00 95.38 87 VAL A N 1
ATOM 664 C CA . VAL A 1 87 ? -0.048 6.497 13.820 1.00 95.38 87 VAL A CA 1
ATOM 665 C C . VAL A 1 87 ? -0.392 7.978 13.774 1.00 95.38 87 VAL A C 1
ATOM 667 O O . VAL A 1 87 ? -1.494 8.338 13.363 1.00 95.38 87 VAL A O 1
ATOM 670 N N . GLU A 1 88 ? 0.545 8.836 14.160 1.00 95.69 88 GLU A N 1
ATOM 671 C CA . GLU A 1 88 ? 0.377 10.286 14.060 1.00 95.69 88 GLU A CA 1
ATOM 672 C C . GLU A 1 88 ? 0.291 10.739 12.598 1.00 95.69 88 GLU A C 1
ATOM 674 O O . GLU A 1 88 ? 1.004 10.246 11.713 1.00 95.69 88 GLU A O 1
ATOM 679 N N . ALA A 1 89 ? -0.619 11.673 12.336 1.00 96.38 89 ALA A N 1
ATOM 680 C CA . ALA A 1 89 ? -0.745 12.306 11.037 1.00 96.38 89 ALA A CA 1
ATOM 681 C C . ALA A 1 89 ? 0.473 13.189 10.733 1.00 96.38 89 ALA A C 1
ATOM 683 O O . ALA A 1 89 ? 1.112 13.762 11.613 1.00 96.38 89 ALA A O 1
ATOM 684 N N . LYS A 1 90 ? 0.790 13.322 9.447 1.00 94.81 90 LYS A N 1
ATOM 685 C CA . LYS A 1 90 ? 1.768 14.307 8.990 1.00 94.81 90 LYS A CA 1
ATOM 686 C C . LYS A 1 90 ? 1.230 15.723 9.191 1.00 94.81 90 LYS A C 1
ATOM 688 O O . LYS A 1 90 ? 0.066 15.994 8.896 1.00 94.81 90 LYS A O 1
ATOM 693 N N . GLN A 1 91 ? 2.134 16.626 9.560 1.00 93.88 91 GLN A N 1
ATOM 694 C CA . GLN A 1 91 ? 1.906 18.071 9.524 1.00 93.88 91 GLN A CA 1
ATOM 695 C C . GLN A 1 91 ? 1.366 18.485 8.140 1.00 93.88 91 GLN A C 1
ATOM 697 O O . GLN A 1 91 ? 1.842 17.942 7.132 1.00 93.88 91 GLN A O 1
ATOM 702 N N . PRO A 1 92 ? 0.373 19.389 8.043 1.00 95.56 92 PRO A N 1
ATOM 703 C CA . PRO A 1 92 ? -0.146 20.324 9.060 1.00 95.56 92 PRO A CA 1
ATOM 704 C C . PRO A 1 92 ? -1.300 19.789 9.933 1.00 95.56 92 PRO A C 1
ATOM 706 O O . PRO A 1 92 ? -1.883 20.537 10.712 1.00 95.56 92 PRO A O 1
ATOM 709 N N . ASN A 1 93 ? -1.679 18.518 9.785 1.00 95.50 93 ASN A N 1
ATOM 710 C CA . ASN A 1 93 ? -2.821 17.954 10.503 1.00 95.50 93 ASN A CA 1
ATOM 711 C C . ASN A 1 93 ? -2.417 17.465 11.901 1.00 95.50 93 ASN A C 1
ATOM 713 O O . ASN A 1 93 ? -1.332 16.912 12.074 1.00 95.50 93 ASN A O 1
ATOM 717 N N . SER A 1 94 ? -3.338 17.560 12.863 1.00 92.62 94 SER A N 1
ATOM 718 C CA . SER A 1 94 ? -3.214 16.932 14.184 1.00 92.62 94 SER A CA 1
ATOM 719 C C . SER A 1 94 ? -4.287 15.856 14.344 1.00 92.62 94 SER A C 1
ATOM 721 O O . SER A 1 94 ? -5.468 16.159 14.502 1.00 92.62 94 SER A O 1
ATOM 723 N N . ALA A 1 95 ? -3.896 14.587 14.205 1.00 94.56 95 ALA A N 1
ATOM 724 C CA . ALA A 1 95 ? -4.785 13.441 14.391 1.00 94.56 95 ALA A CA 1
ATOM 725 C C . ALA A 1 95 ? -3.995 12.148 14.624 1.00 94.56 95 ALA A C 1
ATOM 727 O O . ALA A 1 95 ? -2.920 11.951 14.053 1.00 94.56 95 ALA A O 1
ATOM 728 N N . ILE A 1 96 ? -4.581 11.216 15.380 1.00 94.69 96 ILE A N 1
ATOM 729 C CA . ILE A 1 96 ? -4.072 9.848 15.527 1.00 94.69 96 ILE A CA 1
ATOM 730 C C . ILE A 1 96 ? -4.889 8.923 14.624 1.00 94.69 96 ILE A C 1
ATOM 732 O O . ILE A 1 96 ? -6.074 8.675 14.850 1.00 94.69 96 ILE A O 1
ATOM 736 N N . ARG A 1 97 ? -4.248 8.376 13.594 1.00 95.50 97 ARG A N 1
ATOM 737 C CA . ARG A 1 97 ? -4.855 7.452 12.635 1.00 95.50 97 ARG A CA 1
ATOM 738 C C . ARG A 1 97 ? -4.794 6.032 13.182 1.00 95.50 97 ARG A C 1
ATOM 740 O O . ARG A 1 97 ? -3.713 5.488 13.415 1.00 95.50 97 ARG A O 1
ATOM 747 N N . LYS A 1 98 ? -5.963 5.420 13.371 1.00 96.00 98 LYS A N 1
ATOM 748 C CA . LYS A 1 98 ? -6.082 4.055 13.889 1.00 96.00 98 LYS A CA 1
ATOM 749 C C . LYS A 1 98 ? -5.608 3.046 12.840 1.00 96.00 98 LYS A C 1
ATOM 751 O O . LYS A 1 98 ? -6.142 2.960 11.733 1.00 96.00 98 LYS A O 1
ATOM 756 N N . CYS A 1 99 ? -4.563 2.309 13.182 1.00 96.50 99 CYS A N 1
ATOM 757 C CA . CYS A 1 99 ? -3.935 1.305 12.339 1.00 96.50 99 CYS A CA 1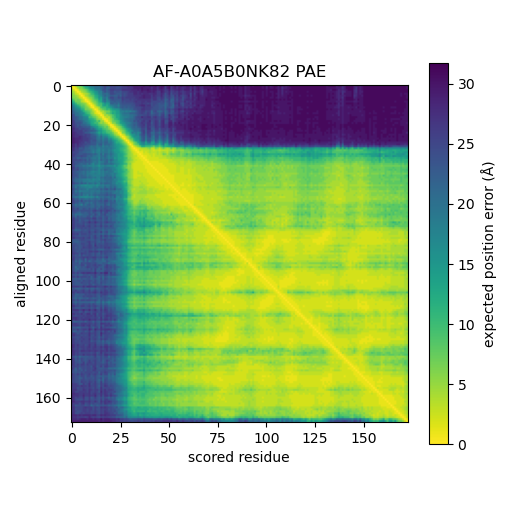
ATOM 758 C C . CYS A 1 99 ? -3.763 0.002 13.121 1.00 96.50 99 CYS A C 1
ATOM 760 O O . CYS A 1 99 ? -3.909 -0.049 14.339 1.00 96.50 99 CYS A O 1
ATOM 762 N N . VAL A 1 100 ? -3.428 -1.058 12.401 1.00 97.31 100 VAL A N 1
ATOM 763 C CA . VAL A 1 100 ? -3.189 -2.386 12.956 1.00 97.31 100 VAL A CA 1
ATOM 764 C C . VAL A 1 100 ? -1.925 -2.964 12.326 1.00 97.31 100 VAL A C 1
ATOM 766 O O . VAL A 1 100 ? -1.670 -2.785 11.125 1.00 97.31 100 VAL A O 1
ATOM 769 N N . ARG A 1 101 ? -1.108 -3.646 13.130 1.00 97.19 101 ARG A N 1
ATOM 770 C CA . ARG A 1 101 ? -0.007 -4.476 12.634 1.00 97.19 101 ARG A CA 1
ATOM 771 C C . ARG A 1 101 ? -0.557 -5.825 12.223 1.00 97.19 101 ARG A C 1
ATOM 773 O O . ARG A 1 101 ? -1.211 -6.499 13.005 1.00 97.19 101 ARG A O 1
ATOM 780 N N . VAL A 1 102 ? -0.260 -6.219 10.994 1.00 97.50 102 VAL A N 1
ATOM 781 C CA . VAL A 1 102 ? -0.750 -7.462 10.407 1.00 97.50 102 VAL A CA 1
ATOM 782 C C . VAL A 1 102 ? 0.432 -8.281 9.922 1.00 97.50 102 VAL A C 1
ATOM 784 O O . VAL A 1 102 ? 1.287 -7.775 9.188 1.00 97.50 102 VAL A O 1
ATOM 787 N N . GLN A 1 103 ? 0.476 -9.554 10.287 1.00 96.94 103 GLN A N 1
ATOM 788 C CA . GLN A 1 103 ? 1.398 -10.519 9.709 1.00 96.94 103 GLN A CA 1
ATOM 789 C C . GLN A 1 103 ? 0.717 -11.247 8.553 1.00 96.94 103 GLN A C 1
ATOM 791 O O . GLN A 1 103 ? -0.325 -11.870 8.718 1.00 96.94 103 GLN A O 1
ATOM 796 N N . LEU A 1 104 ? 1.290 -11.167 7.354 1.00 96.38 104 LEU A N 1
ATOM 797 C CA . LEU A 1 104 ? 0.738 -11.865 6.195 1.00 96.38 104 LEU A CA 1
ATOM 798 C C . LEU A 1 104 ? 0.950 -13.374 6.327 1.00 96.38 104 LEU A C 1
ATOM 800 O O . LEU A 1 104 ? 2.095 -13.808 6.424 1.00 96.38 104 LEU A O 1
ATOM 804 N N . ILE A 1 105 ? -0.121 -14.163 6.208 1.00 95.31 105 ILE A N 1
ATOM 805 C CA . ILE A 1 105 ? -0.064 -15.629 6.369 1.00 95.31 105 ILE A CA 1
ATOM 806 C C . ILE A 1 105 ? 0.858 -16.260 5.320 1.00 95.31 105 ILE A C 1
ATOM 808 O O . ILE A 1 105 ? 1.723 -17.060 5.642 1.00 95.31 105 ILE A O 1
ATOM 812 N N . LYS A 1 106 ? 0.745 -15.824 4.060 1.00 90.56 106 LYS A N 1
ATOM 813 C CA . LYS A 1 106 ? 1.524 -16.394 2.948 1.00 90.56 106 LYS A CA 1
ATOM 814 C C . LYS A 1 106 ? 3.043 -16.233 3.057 1.00 90.56 106 LYS A C 1
ATOM 816 O O . LYS A 1 106 ? 3.778 -17.045 2.521 1.00 90.56 106 LYS A O 1
ATOM 821 N N . ASN A 1 107 ? 3.505 -15.135 3.658 1.00 89.25 107 ASN A N 1
ATOM 822 C CA . ASN A 1 107 ? 4.898 -14.687 3.543 1.00 89.25 107 ASN A CA 1
ATOM 823 C C . ASN A 1 107 ? 5.560 -14.468 4.911 1.00 89.25 107 ASN A C 1
ATOM 825 O O . ASN A 1 107 ? 6.735 -14.115 4.951 1.00 89.25 107 ASN A O 1
ATOM 829 N N . GLY A 1 108 ? 4.799 -14.500 6.009 1.00 92.88 108 GLY A N 1
ATOM 830 C CA . GLY A 1 108 ? 5.252 -14.114 7.349 1.00 92.88 108 GLY A CA 1
ATOM 831 C C . GLY A 1 108 ? 5.631 -12.633 7.511 1.00 92.88 108 GLY A C 1
ATOM 832 O O . GLY A 1 108 ? 6.012 -12.213 8.601 1.00 92.88 108 GLY A O 1
ATOM 833 N N . LYS A 1 109 ? 5.536 -11.814 6.452 1.00 94.25 109 LYS A N 1
ATOM 834 C CA . LYS A 1 109 ? 5.927 -10.395 6.470 1.00 94.25 109 LYS A CA 1
ATOM 835 C C . LYS A 1 109 ? 4.950 -9.572 7.308 1.00 94.25 109 LYS A C 1
ATOM 837 O O . LYS A 1 109 ? 3.744 -9.615 7.071 1.00 94.25 109 LYS A O 1
ATOM 842 N N . LYS A 1 110 ? 5.490 -8.759 8.217 1.00 95.81 110 LYS A N 1
ATOM 843 C CA . LYS A 1 110 ? 4.728 -7.803 9.030 1.00 95.81 110 LYS A CA 1
ATOM 844 C C . LYS A 1 110 ? 4.495 -6.506 8.253 1.00 95.81 110 LYS A C 1
ATOM 846 O O . LYS A 1 110 ? 5.425 -5.946 7.669 1.00 95.81 110 LYS A O 1
ATOM 851 N N . ILE A 1 111 ? 3.258 -6.027 8.238 1.00 95.75 111 ILE A N 1
ATOM 852 C CA . ILE A 1 111 ? 2.838 -4.785 7.584 1.00 95.75 111 ILE A CA 1
ATOM 853 C C . ILE A 1 111 ? 1.968 -3.951 8.526 1.00 95.75 111 ILE A C 1
ATOM 855 O O . ILE A 1 111 ? 1.393 -4.468 9.476 1.00 95.75 111 ILE A O 1
ATOM 859 N N . THR A 1 112 ? 1.858 -2.654 8.250 1.00 96.31 112 THR A N 1
ATOM 860 C CA . THR A 1 112 ? 0.843 -1.782 8.852 1.00 96.31 112 THR A CA 1
ATOM 861 C C . THR A 1 112 ? -0.324 -1.619 7.892 1.00 96.31 112 THR A C 1
ATOM 863 O O . THR A 1 112 ? -0.130 -1.324 6.704 1.00 96.31 112 THR A O 1
ATOM 866 N N . ALA A 1 113 ? -1.533 -1.798 8.409 1.00 96.94 113 ALA A N 1
ATOM 867 C CA . ALA A 1 113 ? -2.772 -1.559 7.690 1.00 96.94 113 ALA A CA 1
ATOM 868 C C . ALA A 1 113 ? -3.607 -0.509 8.427 1.00 96.94 113 ALA A C 1
ATOM 870 O O . ALA A 1 113 ? -3.719 -0.532 9.648 1.00 96.94 113 ALA A O 1
ATOM 871 N N . PHE A 1 114 ? -4.184 0.420 7.677 1.00 97.19 114 PHE A N 1
ATOM 872 C CA . PHE A 1 114 ? -5.126 1.404 8.197 1.00 97.19 114 PHE A CA 1
ATOM 873 C C . PHE A 1 114 ? -6.513 0.781 8.365 1.00 97.19 114 PHE A C 1
ATOM 875 O O . PHE A 1 114 ? -6.956 0.029 7.487 1.00 97.19 114 PHE A O 1
ATOM 882 N N . VAL A 1 115 ? -7.207 1.135 9.443 1.00 96.19 115 VAL A N 1
ATOM 883 C CA . VAL A 1 115 ? -8.606 0.755 9.655 1.00 96.19 115 VAL A CA 1
ATOM 884 C C . VAL A 1 115 ? -9.485 1.918 9.187 1.00 96.19 115 VAL A C 1
ATOM 886 O O . VAL A 1 115 ? -9.404 2.998 9.768 1.00 96.19 115 VAL A O 1
ATOM 889 N N . PRO A 1 116 ? -10.259 1.756 8.099 1.00 94.69 116 PRO A N 1
ATOM 890 C CA . PRO A 1 116 ? -11.137 2.811 7.609 1.00 94.69 116 PRO A CA 1
ATOM 891 C C . PRO A 1 116 ? -12.386 2.967 8.483 1.00 94.69 116 PRO A C 1
ATOM 893 O O . PRO A 1 116 ? -12.828 1.996 9.087 1.00 94.69 116 PRO A O 1
ATOM 896 N N . ASN A 1 117 ? -12.981 4.163 8.419 1.00 93.50 117 ASN A N 1
ATOM 897 C CA . ASN A 1 117 ? -14.190 4.591 9.131 1.00 93.50 117 ASN A CA 1
ATOM 898 C C . ASN A 1 117 ? -14.025 4.675 10.658 1.00 93.50 117 ASN A C 1
ATOM 900 O O . ASN A 1 117 ? -13.141 4.057 11.255 1.00 93.50 117 ASN A O 1
ATOM 904 N N . ASP A 1 118 ? -14.887 5.467 11.286 1.00 90.69 118 ASP A N 1
ATOM 905 C CA . ASP A 1 118 ? -14.842 5.696 12.728 1.00 90.69 118 ASP A CA 1
ATOM 906 C C . ASP A 1 118 ? -15.368 4.485 13.504 1.00 90.69 118 ASP A C 1
ATOM 908 O O . ASP A 1 118 ? -16.191 3.712 13.013 1.00 90.69 118 ASP A O 1
ATOM 912 N N . GLY A 1 119 ? -14.827 4.270 14.706 1.00 90.12 119 GLY A N 1
ATOM 913 C CA . GLY A 1 119 ? -15.210 3.162 15.593 1.00 90.12 119 GLY A CA 1
ATOM 914 C C . GLY A 1 119 ? -14.804 1.761 15.115 1.00 90.12 119 GLY A C 1
ATOM 915 O O . GLY A 1 119 ? -14.822 0.820 15.902 1.00 90.12 119 GLY A O 1
ATOM 916 N N . CYS A 1 120 ? -14.346 1.604 13.869 1.00 93.69 120 CYS A N 1
ATOM 917 C CA . CYS A 1 120 ? -14.064 0.291 13.285 1.00 93.69 120 CYS A CA 1
ATOM 918 C C . CYS A 1 120 ? -12.922 -0.478 13.960 1.00 93.69 120 CYS A C 1
ATOM 920 O O . CYS A 1 120 ? -12.821 -1.690 13.790 1.00 93.69 120 CYS A O 1
ATOM 922 N N . LEU A 1 121 ? -12.073 0.199 14.739 1.00 92.94 121 LEU A N 1
ATOM 923 C CA . LEU A 1 121 ? -11.026 -0.447 15.533 1.00 92.94 121 LEU A CA 1
ATOM 924 C C . LEU A 1 121 ? -11.599 -1.387 16.608 1.00 92.94 121 LEU A C 1
ATOM 926 O O . LEU A 1 121 ? -10.916 -2.326 17.006 1.00 92.94 121 LEU A O 1
ATOM 930 N N . ASN A 1 122 ? -12.837 -1.155 17.050 1.00 92.38 122 ASN A N 1
ATOM 931 C CA . ASN A 1 122 ? -13.499 -1.963 18.075 1.00 92.38 122 ASN A CA 1
ATOM 932 C C . ASN A 1 122 ? -13.921 -3.343 17.552 1.00 92.38 122 ASN A C 1
ATOM 934 O O . ASN A 1 122 ? -14.095 -4.258 18.341 1.00 92.38 122 ASN A O 1
ATOM 938 N N . PHE A 1 123 ? -14.065 -3.508 16.233 1.00 91.69 123 PHE A N 1
ATOM 939 C CA . PHE A 1 123 ? -14.427 -4.794 15.627 1.00 91.69 123 PHE A CA 1
ATOM 940 C C . PHE A 1 123 ? -13.233 -5.733 15.425 1.00 91.69 123 PHE A C 1
ATOM 942 O O . PHE A 1 123 ? -13.424 -6.916 15.144 1.00 91.69 123 PHE A O 1
ATOM 949 N N . LEU A 1 124 ? -12.013 -5.199 15.494 1.00 93.19 124 LEU A N 1
ATOM 950 C CA . LEU A 1 124 ? -10.779 -5.954 15.316 1.00 93.19 124 LEU A CA 1
ATOM 951 C C . LEU A 1 124 ? -10.223 -6.333 16.676 1.00 93.19 124 LEU A C 1
ATOM 953 O O . LEU A 1 124 ? -9.986 -5.444 17.491 1.00 93.19 1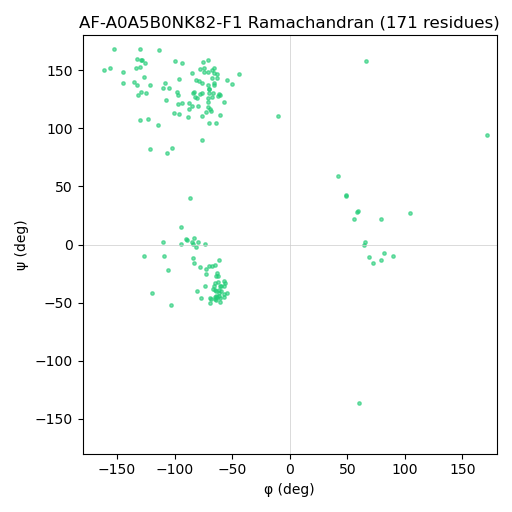24 LEU A O 1
ATOM 957 N N . ASP A 1 125 ? -9.921 -7.605 16.864 1.00 93.38 125 ASP A N 1
ATOM 958 C CA . ASP A 1 125 ? -9.218 -8.106 18.038 1.00 93.38 125 ASP A CA 1
ATOM 959 C C . ASP A 1 125 ? -7.837 -8.634 17.651 1.00 93.38 125 ASP A C 1
ATOM 961 O O . ASP A 1 125 ? -7.500 -8.772 16.468 1.00 93.38 125 ASP A O 1
ATOM 965 N N . ASP A 1 126 ? -7.000 -8.869 18.656 1.00 93.31 126 ASP A N 1
ATOM 966 C CA . ASP A 1 126 ? -5.702 -9.487 18.424 1.00 93.31 126 ASP A CA 1
ATOM 967 C C . ASP A 1 126 ? -5.904 -10.926 17.929 1.00 93.31 126 ASP A C 1
ATOM 969 O O . ASP A 1 126 ? -6.895 -11.580 18.248 1.00 93.31 126 ASP A O 1
ATOM 973 N N . ASN A 1 127 ? -4.997 -11.399 17.072 1.00 93.94 127 ASN A N 1
ATOM 974 C CA . ASN A 1 127 ? -5.072 -12.704 16.407 1.00 93.94 127 ASN A CA 1
ATOM 975 C C . ASN A 1 127 ? -6.238 -12.903 15.416 1.00 93.94 127 ASN A C 1
ATOM 977 O O . ASN A 1 127 ? -6.309 -13.966 14.795 1.00 93.94 127 ASN A O 1
ATOM 981 N N . ASP A 1 128 ? -7.078 -11.894 15.170 1.00 94.62 128 ASP A N 1
ATOM 982 C CA . ASP A 1 128 ? -8.121 -11.983 14.145 1.00 94.62 128 ASP A CA 1
ATOM 983 C C . ASP A 1 128 ? -7.545 -12.158 12.736 1.00 94.62 128 ASP A C 1
ATOM 985 O O . ASP A 1 128 ? -6.519 -11.575 12.352 1.00 94.62 128 ASP A O 1
ATOM 989 N N . GLU A 1 129 ? -8.280 -12.904 11.911 1.00 95.50 129 GLU A N 1
ATOM 990 C CA . GLU A 1 129 ? -7.991 -13.007 10.490 1.00 95.50 129 GLU A CA 1
ATOM 991 C C . GLU A 1 129 ? -8.536 -11.785 9.739 1.00 95.50 129 GLU A C 1
ATOM 993 O O . GLU A 1 129 ? -9.727 -11.470 9.777 1.00 95.50 129 GLU A O 1
ATOM 998 N N . VAL A 1 130 ? -7.671 -11.115 8.979 1.00 96.94 130 VAL A N 1
ATOM 999 C CA . VAL A 1 130 ? -8.024 -9.921 8.210 1.00 96.94 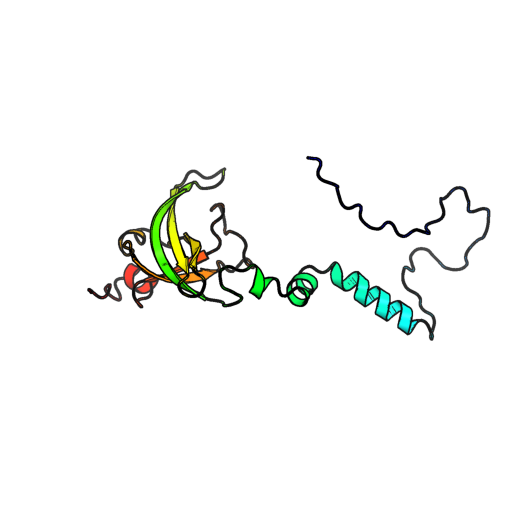130 VAL A CA 1
ATOM 1000 C C . VAL A 1 130 ? -7.655 -10.044 6.740 1.00 96.94 130 VAL A C 1
ATOM 1002 O O . VAL A 1 130 ? -6.606 -10.573 6.359 1.00 96.94 130 VAL A O 1
ATOM 1005 N N . LEU A 1 131 ? -8.504 -9.467 5.888 1.00 96.88 131 LEU A N 1
ATOM 1006 C CA . LEU A 1 131 ? -8.193 -9.254 4.479 1.00 96.88 131 LEU A CA 1
ATOM 1007 C C . LEU A 1 131 ? -7.692 -7.828 4.273 1.00 96.88 131 LEU A C 1
ATOM 1009 O O . LEU A 1 131 ? -8.408 -6.853 4.519 1.00 96.88 131 LEU A O 1
ATOM 1013 N N . VAL A 1 132 ? -6.474 -7.717 3.757 1.00 96.38 132 VAL A N 1
ATOM 1014 C CA . VAL A 1 132 ? -5.779 -6.454 3.530 1.00 96.38 132 VAL A CA 1
ATOM 1015 C C . VAL A 1 132 ? -5.697 -6.148 2.034 1.00 96.38 132 VAL A C 1
ATOM 1017 O O . VAL A 1 132 ? -5.400 -7.025 1.217 1.00 96.38 132 VAL A O 1
ATOM 1020 N N . ALA A 1 133 ? -5.914 -4.882 1.678 1.00 95.94 133 ALA A N 1
ATOM 1021 C CA . ALA A 1 133 ? -5.804 -4.363 0.316 1.00 95.94 133 ALA A CA 1
ATOM 1022 C C . ALA A 1 133 ? -4.850 -3.167 0.239 1.00 95.94 133 ALA A C 1
ATOM 1024 O O . ALA A 1 133 ? -4.637 -2.446 1.216 1.00 95.94 133 ALA A O 1
ATOM 1025 N N . GLY A 1 134 ? -4.289 -2.913 -0.943 1.00 94.12 134 GLY A N 1
ATOM 1026 C CA . GLY A 1 134 ? -3.534 -1.684 -1.200 1.00 94.12 134 GLY A CA 1
ATOM 1027 C C . GLY A 1 134 ? -4.428 -0.437 -1.266 1.00 94.12 134 GLY A C 1
ATOM 1028 O O . GLY A 1 134 ? -5.616 -0.509 -1.570 1.00 94.12 134 GLY A O 1
ATOM 1029 N N . PHE A 1 135 ? -3.839 0.741 -1.055 1.00 91.31 135 PHE A N 1
ATOM 1030 C CA . PHE A 1 135 ? -4.545 2.028 -1.164 1.00 91.31 135 PHE A CA 1
ATOM 1031 C C . PHE A 1 135 ? -4.753 2.562 -2.596 1.00 91.31 135 PHE A C 1
ATOM 1033 O O . PHE A 1 135 ? -5.234 3.679 -2.765 1.00 91.31 135 PHE A O 1
ATOM 1040 N N . GLY A 1 136 ? -4.337 1.826 -3.630 1.00 88.31 136 GLY A N 1
ATOM 1041 C CA . GLY A 1 136 ? -4.455 2.255 -5.033 1.00 88.31 136 GLY A CA 1
ATOM 1042 C C . GLY A 1 136 ? -3.352 3.201 -5.535 1.00 88.31 136 GLY A C 1
ATOM 1043 O O . GLY A 1 136 ? -3.240 3.423 -6.732 1.00 88.31 136 GLY A O 1
ATOM 1044 N N . ARG A 1 137 ? -2.447 3.701 -4.679 1.00 88.56 137 ARG A N 1
ATOM 1045 C CA . ARG A 1 137 ? -1.339 4.597 -5.095 1.00 88.56 137 ARG A CA 1
ATOM 1046 C C . ARG A 1 137 ? -0.080 3.855 -5.568 1.00 88.56 137 ARG A C 1
ATOM 1048 O O . ARG A 1 137 ? 1.032 4.220 -5.190 1.00 88.56 137 ARG A O 1
ATOM 1055 N N . ALA A 1 138 ? -0.240 2.761 -6.317 1.00 85.25 138 ALA A N 1
ATOM 1056 C CA . ALA A 1 138 ? 0.862 1.928 -6.831 1.00 85.25 138 ALA A CA 1
ATOM 1057 C C . ALA A 1 138 ? 1.916 1.546 -5.761 1.00 85.25 138 ALA A C 1
ATOM 1059 O O . ALA A 1 138 ? 3.132 1.601 -5.983 1.00 85.25 138 ALA A O 1
ATOM 1060 N N . GLY A 1 139 ? 1.438 1.198 -4.561 1.00 85.94 139 GLY A N 1
ATOM 1061 C CA . GLY A 1 139 ? 2.280 0.841 -3.424 1.00 85.94 139 GLY A CA 1
ATOM 1062 C C . GLY A 1 139 ? 2.893 2.035 -2.688 1.00 85.94 139 GLY A C 1
ATOM 1063 O O . GLY A 1 139 ? 3.914 1.851 -2.032 1.00 85.94 139 GLY A O 1
ATOM 1064 N N . LYS A 1 140 ? 2.325 3.238 -2.786 1.00 91.44 140 LYS A N 1
ATOM 1065 C CA . LYS A 1 140 ? 2.682 4.396 -1.951 1.00 91.44 140 LYS A CA 1
ATOM 1066 C C . LYS A 1 140 ? 1.690 4.585 -0.806 1.00 91.44 140 LYS A C 1
ATOM 1068 O O . LYS A 1 140 ? 0.564 4.098 -0.874 1.00 91.44 140 LYS A O 1
ATOM 1073 N N . ALA A 1 141 ? 2.142 5.276 0.238 1.00 93.25 141 ALA A N 1
ATOM 1074 C CA . ALA A 1 141 ? 1.284 5.668 1.347 1.00 93.25 141 ALA A CA 1
ATOM 1075 C C . ALA A 1 141 ? 0.211 6.667 0.882 1.00 93.25 141 ALA A C 1
ATOM 1077 O O . ALA A 1 141 ? 0.406 7.388 -0.109 1.00 93.25 141 ALA A O 1
ATOM 1078 N N . LYS A 1 142 ? -0.933 6.672 1.568 1.00 90.69 142 LYS A N 1
ATOM 1079 C CA . LYS A 1 142 ? -2.083 7.515 1.228 1.00 90.69 142 LYS A CA 1
ATOM 1080 C C . LYS A 1 142 ? -2.196 8.686 2.205 1.00 90.69 142 LYS A C 1
ATOM 1082 O O . LYS A 1 142 ? -2.140 8.478 3.408 1.00 90.69 142 LYS A O 1
ATOM 1087 N N . GLY A 1 143 ? -2.419 9.882 1.657 1.00 91.88 143 GLY A N 1
ATOM 1088 C CA . GLY A 1 143 ? -2.751 11.082 2.424 1.00 91.88 143 GLY A CA 1
ATOM 1089 C C . GLY A 1 143 ? -1.680 11.478 3.438 1.00 91.88 143 GLY A C 1
ATOM 1090 O O . GLY A 1 143 ? -0.482 11.453 3.140 1.00 91.88 143 GLY A O 1
ATOM 1091 N N . ASP A 1 144 ? -2.151 11.825 4.628 1.00 93.88 144 ASP A N 1
ATOM 1092 C CA . ASP A 1 144 ? -1.375 12.262 5.785 1.00 93.88 144 ASP A CA 1
ATOM 1093 C C . ASP A 1 144 ? -0.821 11.101 6.623 1.00 93.88 144 ASP A C 1
ATOM 1095 O O . ASP A 1 144 ? -0.120 11.350 7.593 1.00 93.88 144 ASP A O 1
ATOM 1099 N N . ILE A 1 145 ? -1.068 9.841 6.248 1.00 93.44 145 ILE A N 1
ATOM 1100 C CA . ILE A 1 145 ? -0.646 8.673 7.032 1.00 93.44 145 ILE A CA 1
ATOM 1101 C C . ILE A 1 145 ? 0.778 8.251 6.625 1.00 93.44 145 ILE A C 1
ATOM 1103 O O . ILE A 1 145 ? 0.985 7.745 5.511 1.00 93.44 145 ILE A O 1
ATOM 1107 N N . PRO A 1 146 ? 1.804 8.443 7.475 1.00 93.88 146 PRO A N 1
ATOM 1108 C CA . PRO A 1 146 ? 3.170 8.057 7.147 1.00 93.88 146 PRO A CA 1
ATOM 1109 C C . PRO A 1 146 ? 3.333 6.533 7.150 1.00 93.88 146 PRO A C 1
ATOM 1111 O O . PRO A 1 146 ? 2.841 5.829 8.020 1.00 93.88 146 PRO A O 1
ATOM 1114 N N . GLY A 1 147 ? 4.040 5.994 6.154 1.00 91.50 147 GLY A N 1
ATOM 1115 C CA . GLY A 1 147 ? 4.444 4.580 6.123 1.00 91.50 147 GLY A CA 1
ATOM 1116 C C . GLY A 1 147 ? 3.332 3.551 5.861 1.00 91.50 147 GLY A C 1
ATOM 1117 O O . GLY A 1 147 ? 3.645 2.431 5.454 1.00 91.50 147 GLY A O 1
ATOM 1118 N N . VAL A 1 148 ? 2.053 3.908 5.998 1.00 95.38 148 VAL A N 1
ATOM 1119 C CA . VAL A 1 148 ? 0.929 2.975 5.827 1.00 95.38 148 VAL A CA 1
ATOM 1120 C C . VAL A 1 148 ? 0.490 2.909 4.363 1.00 95.38 148 VAL A C 1
ATOM 1122 O O . VAL A 1 148 ? 0.045 3.888 3.764 1.00 95.38 148 VAL A O 1
ATOM 1125 N N . ARG A 1 149 ? 0.640 1.727 3.759 1.00 95.00 149 ARG A N 1
ATOM 1126 C CA . ARG A 1 149 ? 0.408 1.476 2.317 1.00 95.00 149 ARG A CA 1
ATOM 1127 C C . ARG A 1 149 ? -0.844 0.644 2.042 1.00 95.00 149 ARG A C 1
ATOM 1129 O O . ARG A 1 149 ? -1.252 0.514 0.883 1.00 95.00 149 ARG A O 1
ATOM 1136 N N . PHE A 1 150 ? -1.429 0.093 3.097 1.00 95.88 150 PHE A N 1
ATOM 1137 C CA . PHE A 1 150 ? -2.515 -0.867 3.038 1.00 95.88 150 PHE A CA 1
ATOM 1138 C C . PHE A 1 150 ? -3.679 -0.454 3.936 1.00 95.88 150 PHE A C 1
ATOM 1140 O O . PHE A 1 150 ? -3.494 0.303 4.888 1.00 95.88 150 PHE A O 1
ATOM 1147 N N . LYS A 1 151 ? -4.860 -0.992 3.645 1.00 95.81 151 LYS A N 1
ATOM 1148 C CA . LYS A 1 151 ? -6.077 -0.847 4.444 1.00 95.81 151 LYS A CA 1
ATOM 1149 C C . LYS A 1 151 ? -6.718 -2.203 4.717 1.00 95.81 151 LYS A C 1
ATOM 1151 O O . LYS A 1 151 ? -6.581 -3.120 3.902 1.00 95.81 151 LYS A O 1
ATOM 1156 N N . VAL A 1 152 ? -7.441 -2.300 5.823 1.00 96.75 152 VAL A N 1
ATOM 1157 C CA . VAL A 1 152 ? -8.299 -3.448 6.136 1.00 96.75 152 VAL A CA 1
ATOM 1158 C C . VAL A 1 152 ? -9.584 -3.367 5.305 1.00 96.75 152 VAL A C 1
ATOM 1160 O O . VAL A 1 152 ? -10.129 -2.282 5.094 1.00 96.75 152 VAL A O 1
ATOM 1163 N N . VAL A 1 153 ? -10.039 -4.509 4.787 1.00 96.31 153 VAL A N 1
ATOM 1164 C CA . VAL A 1 153 ? -11.280 -4.633 3.998 1.00 96.31 153 VAL A CA 1
ATOM 1165 C C . VAL A 1 153 ? -12.269 -5.590 4.655 1.00 96.31 153 VAL A C 1
ATOM 1167 O O . VAL A 1 153 ? -13.467 -5.310 4.674 1.00 96.31 153 VAL A O 1
ATOM 1170 N N . LYS A 1 154 ? -11.780 -6.717 5.180 1.00 95.88 154 LYS A N 1
ATOM 1171 C CA . LYS A 1 154 ? -12.593 -7.729 5.863 1.00 95.88 154 LYS A CA 1
ATOM 1172 C C . LYS A 1 154 ? -11.935 -8.151 7.170 1.00 95.88 154 LYS A C 1
ATOM 1174 O O . LYS A 1 154 ? -10.706 -8.126 7.251 1.00 95.88 154 LYS A O 1
ATOM 1179 N N . VAL A 1 155 ? -12.758 -8.572 8.120 1.00 95.00 155 VAL A N 1
ATOM 1180 C CA . VAL A 1 155 ? -12.382 -9.123 9.427 1.00 95.00 155 VAL A CA 1
ATOM 1181 C C . VAL A 1 155 ? -13.195 -10.398 9.626 1.00 95.00 155 VAL A C 1
ATOM 1183 O O . VAL A 1 155 ? -14.402 -10.385 9.380 1.00 95.00 155 VAL A O 1
ATOM 1186 N N . SER A 1 156 ? -12.540 -11.504 9.972 1.00 92.12 156 SER A N 1
ATOM 1187 C CA . SER A 1 156 ? -13.167 -12.813 10.231 1.00 92.12 156 SER A CA 1
ATOM 1188 C C . SER A 1 156 ? -14.153 -13.241 9.131 1.00 92.12 156 SER A C 1
ATOM 1190 O O . SER A 1 156 ? -15.270 -13.676 9.382 1.00 92.12 156 SER A O 1
ATOM 1192 N N . GLY A 1 157 ? -13.768 -13.033 7.864 1.00 91.75 157 GLY A N 1
ATOM 1193 C CA . GLY A 1 157 ? -14.590 -13.348 6.685 1.00 91.75 157 GLY A CA 1
ATOM 1194 C C . GLY A 1 157 ? -15.691 -12.329 6.344 1.00 91.75 157 GLY A C 1
ATOM 1195 O O . GLY A 1 157 ? -16.187 -12.327 5.211 1.00 91.75 157 GLY A O 1
ATOM 1196 N N . VAL A 1 158 ? -16.019 -11.401 7.246 1.00 94.50 158 VAL A N 1
ATOM 1197 C CA . VAL A 1 158 ? -17.062 -10.380 7.060 1.00 94.50 158 VAL A CA 1
ATOM 1198 C C . VAL A 1 158 ? -16.463 -9.057 6.582 1.00 94.50 158 VAL A C 1
ATOM 1200 O O . VAL A 1 158 ? -15.364 -8.661 6.959 1.00 94.50 158 VAL A O 1
ATOM 1203 N N . GLY A 1 159 ? -17.166 -8.357 5.689 1.00 95.00 159 GLY A N 1
ATOM 1204 C CA . GLY A 1 159 ? -16.743 -7.036 5.221 1.00 95.00 159 GLY A CA 1
ATOM 1205 C C . GLY A 1 159 ? -16.810 -5.999 6.335 1.00 95.00 159 GLY A C 1
ATOM 1206 O O . GLY A 1 159 ? -17.859 -5.844 6.949 1.00 95.00 159 GLY A O 1
ATOM 1207 N N . LEU A 1 160 ? -15.734 -5.234 6.536 1.00 94.56 160 LEU A N 1
ATOM 1208 C CA . LEU A 1 160 ? -15.680 -4.206 7.581 1.00 94.56 160 LEU A CA 1
ATOM 1209 C C . LEU A 1 160 ? -16.772 -3.140 7.391 1.00 94.56 160 LEU A C 1
ATOM 1211 O O . LEU A 1 160 ? -17.376 -2.686 8.350 1.00 94.56 160 LEU A O 1
ATOM 1215 N N . LEU A 1 161 ? -17.088 -2.804 6.136 1.00 94.69 161 LEU A N 1
ATOM 1216 C CA . LEU A 1 161 ? -18.192 -1.901 5.802 1.00 94.69 161 LEU A CA 1
ATOM 1217 C C . LEU A 1 161 ? -19.563 -2.475 6.194 1.00 94.69 161 LEU A C 1
ATOM 1219 O O . LEU A 1 161 ? -20.449 -1.718 6.563 1.00 94.69 161 LEU A O 1
ATOM 1223 N N . ALA A 1 162 ? -19.74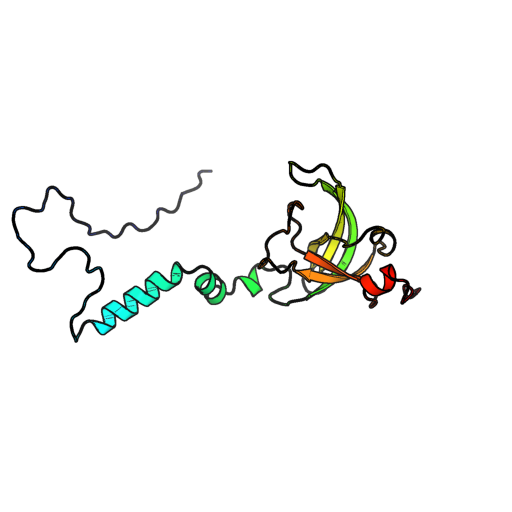4 -3.797 6.118 1.00 94.75 162 ALA A N 1
ATOM 1224 C CA . ALA A 1 162 ? -20.996 -4.438 6.514 1.00 94.75 162 ALA A CA 1
ATOM 1225 C C . ALA A 1 162 ? -21.162 -4.476 8.039 1.00 94.75 162 ALA A C 1
ATOM 1227 O O . ALA A 1 162 ? -22.280 -4.296 8.503 1.00 94.75 162 ALA A O 1
ATOM 1228 N N . LEU A 1 163 ? -20.061 -4.658 8.781 1.00 93.38 163 LEU A N 1
ATOM 1229 C CA . LEU A 1 163 ? -20.042 -4.535 10.244 1.00 93.38 163 LEU A CA 1
ATOM 1230 C C . LEU A 1 163 ? -20.349 -3.096 10.675 1.00 93.38 163 LEU A C 1
ATOM 1232 O O . LEU A 1 163 ? -21.177 -2.876 11.544 1.00 93.38 163 LEU A O 1
ATOM 1236 N N . TRP A 1 164 ? -19.728 -2.111 10.018 1.00 93.62 164 TRP A N 1
ATOM 1237 C CA . TRP A 1 164 ? -19.929 -0.693 10.331 1.00 93.62 164 TRP A CA 1
ATOM 1238 C C . TRP A 1 164 ? -21.349 -0.193 10.034 1.00 93.62 164 TRP A C 1
ATOM 1240 O O . TRP A 1 164 ? -21.864 0.640 10.763 1.00 93.62 164 TRP A O 1
ATOM 1250 N N . LEU A 1 165 ? -21.984 -0.700 8.973 1.00 94.94 165 LEU A N 1
ATOM 1251 C CA . LEU A 1 165 ? -23.388 -0.410 8.656 1.00 94.94 165 LEU A CA 1
ATOM 1252 C C . LEU A 1 165 ? -24.380 -1.295 9.429 1.00 94.94 165 LEU A C 1
ATOM 1254 O O . LEU A 1 165 ? -25.558 -1.288 9.082 1.00 94.94 165 LEU A O 1
ATOM 1258 N N . GLU A 1 166 ? -23.904 -2.124 10.365 1.00 92.56 166 GLU A N 1
ATOM 1259 C CA . GLU A 1 166 ? -24.726 -3.052 11.161 1.00 92.56 166 GLU A CA 1
ATOM 1260 C C . GLU A 1 166 ? -25.569 -4.024 10.312 1.00 92.56 166 GLU A C 1
ATOM 1262 O O . GLU A 1 166 ? -26.544 -4.616 10.761 1.00 92.56 166 GLU A O 1
ATOM 1267 N N . LYS A 1 167 ? -25.173 -4.249 9.053 1.00 94.25 167 LYS A N 1
ATOM 1268 C CA . LYS A 1 167 ? -25.853 -5.188 8.141 1.00 94.25 167 LYS A CA 1
ATOM 1269 C C . LYS A 1 167 ? -25.505 -6.641 8.435 1.00 94.25 167 LYS A C 1
ATOM 1271 O O . LYS A 1 167 ? -26.158 -7.551 7.928 1.00 94.25 167 LYS A O 1
ATOM 1276 N N . LYS A 1 168 ? -24.395 -6.857 9.135 1.00 93.31 168 LYS A N 1
ATOM 1277 C CA . LYS A 1 168 ? -23.894 -8.161 9.558 1.00 93.31 168 LYS A CA 1
ATOM 1278 C C . LYS A 1 168 ? -23.250 -8.007 10.920 1.00 93.31 168 LYS A C 1
ATOM 1280 O O . LYS A 1 168 ? -22.615 -6.991 11.184 1.00 93.31 168 LYS A O 1
ATOM 1285 N N . GLU A 1 169 ? -23.331 -9.059 11.714 1.00 91.00 169 GLU A N 1
ATOM 1286 C CA . GLU A 1 169 ? -22.589 -9.166 12.961 1.00 91.00 169 GLU A CA 1
ATOM 1287 C C . GLU A 1 169 ? -21.268 -9.907 12.742 1.00 91.00 169 GLU A C 1
ATOM 1289 O O . GLU A 1 169 ? -21.102 -10.672 11.781 1.00 91.00 169 GLU A O 1
ATOM 1294 N N . LYS A 1 170 ? -20.301 -9.656 13.629 1.00 89.19 170 LYS A N 1
ATOM 1295 C CA . LYS A 1 170 ? -19.043 -10.403 13.644 1.00 89.19 170 LYS A CA 1
ATOM 1296 C C . LYS A 1 170 ? -19.363 -11.846 14.059 1.00 89.19 170 LYS A C 1
ATOM 1298 O O . LYS A 1 170 ? -20.010 -12.029 15.091 1.00 89.19 170 LYS A O 1
ATOM 1303 N N . PRO A 1 171 ? -18.942 -12.862 13.286 1.00 88.31 171 PRO A N 1
ATOM 1304 C CA . PRO A 1 171 ? -19.139 -14.245 13.687 1.00 88.31 171 PR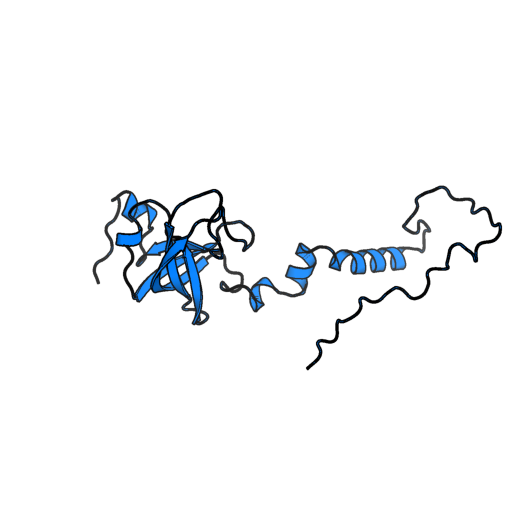O A CA 1
ATOM 1305 C C . PRO A 1 171 ? -18.407 -14.471 15.009 1.00 88.31 171 PRO A C 1
ATOM 1307 O O . PRO A 1 171 ? -17.237 -14.104 15.139 1.00 88.31 171 PRO A O 1
ATOM 1310 N N . ARG A 1 172 ? -19.120 -15.025 15.990 1.00 78.88 172 ARG A N 1
ATOM 1311 C CA . ARG A 1 172 ? -18.520 -15.454 17.252 1.00 78.88 172 ARG A CA 1
ATOM 1312 C C . ARG A 1 172 ? -17.811 -16.783 16.999 1.00 78.88 172 ARG A C 1
ATOM 1314 O O . ARG A 1 172 ? -18.401 -17.668 16.379 1.00 78.88 172 ARG A O 1
ATOM 1321 N N . SER A 1 173 ? -16.554 -16.860 17.417 1.00 63.75 173 SER A N 1
ATOM 1322 C CA . SER A 1 173 ? -15.803 -18.113 17.521 1.00 63.75 173 SER A CA 1
ATOM 1323 C C . SER A 1 173 ? -16.195 -18.851 18.792 1.00 63.75 173 SER A C 1
ATOM 1325 O O . SER A 1 173 ? -16.494 -18.151 19.788 1.00 63.75 173 SER A O 1
#

Foldseek 3Di:
DDDDDDDDDDDPDDDDPVVDPDDDDPDDDDDPADDDPPCVVVVVVVCVVVLCVDPVSVCVVVVVQQPPPPQNVDQKFKWFWADWDFFAFAPPDGDTFTWTWTQTPVPRDIAIAGEDDPPLVVLDDGRWIWMKGFPPPPQDDDDRGPRHGIYTQDTQNHGSVCVVVVVDPRDDD

Sequence (173 aa):
MMRQALRSPHSPNRPTSSEMGGYDWPGGVGACKPRGLHAARKLRNQRRDNRWADKSYKKRALGTAYRSSPTGGSSHAKGIVLEKVGVEAKQPNSAIRKCVRVQLIKNGKKITAFVPNDGCLNFLDDNDEVLVAGFGRAGKAKGDIPGVRFKVVKVSGVGLLALWLEKKEKPRS

Secondary structure (DSSP, 8-state):
-----------S----TTS--S---SS-S---S--STT-HHHHHHHHHHHHTT-HHHHHHHTTHHHHH-TTTT-SEEEEEEEEEEEEEPPTT---EEEEEEEEETTT--EEEEE--STTGGGG--TT-EEEEEE-SSTT---TT-SS--EEEEEETTEEHHHHHTTSSPPPP-